Protein AF-G9KKZ5-F1 (afdb_monomer_lite)

Sequence (84 aa):
MERVVLSMQDPDQGVRTRSQRLFITVIPHTAAGGDVVAWLIRKYCISDEEALHLGTLLVQHGYLYPLREPRSLQLWPDDTPYRF

Organism: Mustela putorius furo (NCBI:txid9669)

pLDDT: mean 95.26, std 3.37, range [80.56, 98.5]

Radius of gyration: 12.13 Å; chains: 1; bounding box: 28×21×32 Å

Foldseek 3Di:
DVVLLVQLPDPPLHQDFAWDDDPPDIDGGWGFLLSQLVSQCVVPVDDSVVSQVVSLVCLLVPVKAFPPDRPPSGRDSGRTIIHD

Structure (mmCIF, N/CA/C/O backbone):
data_AF-G9KKZ5-F1
#
_entry.id   AF-G9KKZ5-F1
#
loop_
_atom_site.group_PDB
_atom_site.id
_atom_site.type_symbol
_atom_site.label_atom_id
_atom_site.label_alt_id
_atom_site.label_comp_id
_atom_site.label_asym_id
_atom_site.label_entity_id
_atom_site.label_seq_id
_atom_site.pdbx_PDB_ins_code
_atom_site.Cartn_x
_atom_site.Cartn_y
_atom_site.Cartn_z
_atom_site.occupancy
_atom_site.B_iso_or_equiv
_atom_site.auth_seq_id
_atom_site.auth_comp_id
_atom_site.auth_asym_id
_atom_site.auth_atom_id
_atom_site.pdbx_PDB_model_num
ATOM 1 N N . MET A 1 1 ? -4.123 -12.046 5.881 1.00 84.50 1 MET A N 1
ATOM 2 C CA . MET A 1 1 ? -3.698 -10.753 5.295 1.00 84.50 1 MET A CA 1
ATOM 3 C C . MET A 1 1 ? -4.025 -10.668 3.807 1.00 84.50 1 MET A C 1
ATOM 5 O O . MET A 1 1 ? -4.416 -9.603 3.360 1.00 84.50 1 MET A O 1
ATOM 9 N N . GLU A 1 2 ? -4.000 -11.779 3.066 1.00 94.12 2 GLU A N 1
ATOM 10 C CA . GLU A 1 2 ? -4.333 -11.854 1.626 1.00 94.12 2 GLU A CA 1
ATOM 11 C C . GLU A 1 2 ? -5.609 -11.101 1.213 1.00 94.12 2 GLU A C 1
ATOM 13 O O . GLU A 1 2 ? -5.578 -10.308 0.282 1.00 94.12 2 GLU A O 1
ATOM 18 N N . ARG A 1 3 ? -6.729 -11.267 1.935 1.00 95.06 3 ARG A N 1
ATOM 19 C CA . ARG A 1 3 ? -7.985 -10.549 1.623 1.00 95.06 3 ARG A CA 1
ATOM 20 C C . ARG A 1 3 ? -7.861 -9.024 1.707 1.00 95.06 3 ARG A C 1
ATOM 22 O O . ARG A 1 3 ? -8.550 -8.319 0.972 1.00 95.06 3 ARG A O 1
ATOM 29 N N . VAL A 1 4 ? -7.010 -8.526 2.605 1.00 94.62 4 VAL A N 1
ATOM 30 C CA . VAL A 1 4 ? -6.717 -7.091 2.728 1.00 94.62 4 VAL A CA 1
ATOM 31 C C . VAL A 1 4 ? -5.989 -6.633 1.473 1.00 94.62 4 VAL A C 1
ATOM 33 O O . VAL A 1 4 ? -6.439 -5.702 0.823 1.00 94.62 4 VAL A O 1
ATOM 36 N N . VAL A 1 5 ? -4.941 -7.354 1.076 1.00 95.81 5 VAL A N 1
ATOM 37 C CA . VAL A 1 5 ? -4.118 -7.037 -0.100 1.00 95.81 5 VAL A CA 1
ATOM 38 C C . VAL A 1 5 ? -4.932 -7.087 -1.390 1.00 95.81 5 VAL A C 1
ATOM 40 O O . VAL A 1 5 ? -4.859 -6.159 -2.186 1.00 95.81 5 VAL A O 1
ATOM 43 N N . LEU A 1 6 ? -5.792 -8.094 -1.556 1.00 96.06 6 LEU A N 1
ATOM 44 C CA . LEU A 1 6 ? -6.728 -8.152 -2.683 1.00 96.06 6 LEU A CA 1
ATOM 45 C C . LEU A 1 6 ? -7.661 -6.933 -2.715 1.00 96.06 6 LEU A C 1
ATOM 47 O O . LEU A 1 6 ? -7.924 -6.392 -3.781 1.00 96.06 6 LEU A O 1
ATOM 51 N N . SER A 1 7 ? -8.120 -6.459 -1.552 1.00 97.12 7 SER A N 1
ATOM 52 C CA . SER A 1 7 ? -8.938 -5.239 -1.464 1.00 97.12 7 SER A CA 1
ATOM 53 C C . SER A 1 7 ? -8.128 -3.971 -1.751 1.00 97.12 7 SER A C 1
ATOM 55 O O . SER A 1 7 ? -8.666 -3.007 -2.283 1.00 97.12 7 SER A O 1
ATOM 57 N N . MET A 1 8 ? -6.840 -3.958 -1.401 1.00 97.19 8 MET A N 1
ATOM 58 C CA . MET A 1 8 ? -5.919 -2.858 -1.701 1.00 97.19 8 MET A CA 1
ATOM 59 C C . MET A 1 8 ? -5.581 -2.775 -3.193 1.00 97.19 8 MET A C 1
ATOM 61 O O . MET A 1 8 ? -5.241 -1.697 -3.668 1.00 97.19 8 MET A O 1
ATOM 65 N N . GLN A 1 9 ? -5.679 -3.885 -3.925 1.00 95.38 9 GLN A N 1
ATOM 66 C CA . GLN A 1 9 ? -5.455 -3.961 -5.372 1.00 95.38 9 GLN A CA 1
ATOM 67 C C . GLN A 1 9 ? -6.728 -3.728 -6.201 1.00 95.38 9 GLN A C 1
ATOM 69 O O . GLN A 1 9 ? -6.665 -3.779 -7.430 1.00 95.38 9 GLN A O 1
ATOM 74 N N . ASP A 1 10 ? -7.871 -3.481 -5.556 1.00 96.19 10 ASP A N 1
ATOM 75 C CA . ASP A 1 10 ? -9.127 -3.208 -6.249 1.00 96.19 10 ASP A CA 1
ATOM 76 C C . ASP A 1 10 ? -8.988 -1.969 -7.165 1.00 96.19 10 ASP A C 1
ATOM 78 O O . ASP A 1 10 ? -8.482 -0.934 -6.717 1.00 96.19 10 ASP A O 1
ATOM 82 N N . PRO A 1 11 ? -9.402 -2.043 -8.443 1.00 93.06 11 PRO A N 1
ATOM 83 C CA . PRO A 1 11 ? -9.172 -0.968 -9.409 1.00 93.06 11 PRO A CA 1
ATOM 84 C C . PRO A 1 11 ? -9.943 0.320 -9.089 1.00 93.06 11 PRO A C 1
ATOM 86 O O . PRO A 1 11 ? -9.487 1.401 -9.463 1.00 93.06 11 PRO A O 1
ATOM 89 N N . ASP A 1 12 ? -11.075 0.215 -8.389 1.00 94.06 12 ASP A N 1
ATOM 90 C CA . ASP A 1 12 ? -11.981 1.336 -8.131 1.00 94.06 12 ASP A CA 1
ATOM 91 C C . ASP A 1 12 ? -11.898 1.822 -6.677 1.00 94.06 12 ASP A C 1
ATOM 93 O O . ASP A 1 12 ? -12.039 3.014 -6.388 1.00 94.06 12 ASP A O 1
ATOM 97 N N . GLN A 1 13 ? -11.672 0.900 -5.741 1.00 94.81 13 GLN A N 1
ATOM 98 C CA . GLN A 1 13 ? -11.696 1.140 -4.299 1.00 94.81 13 GLN A CA 1
ATOM 99 C C . GLN A 1 13 ? -10.367 0.861 -3.596 1.00 94.81 13 GLN A C 1
ATOM 101 O O . GLN A 1 13 ? -10.312 1.005 -2.373 1.00 94.81 13 GLN A O 1
ATOM 106 N N . GLY A 1 14 ? -9.322 0.450 -4.316 1.00 96.56 14 GLY A N 1
ATOM 107 C CA . GLY A 1 14 ? -8.017 0.099 -3.763 1.00 96.56 14 GLY A CA 1
ATOM 108 C C . GLY A 1 14 ? -7.117 1.294 -3.445 1.00 96.56 14 GLY 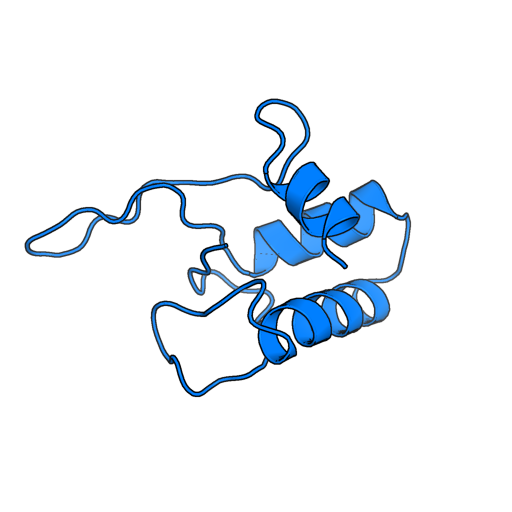A C 1
ATOM 109 O O . GLY A 1 14 ? -7.523 2.461 -3.458 1.00 96.56 14 GLY A O 1
ATOM 110 N N . VAL A 1 15 ? -5.862 0.988 -3.124 1.00 97.75 15 VAL A N 1
ATOM 111 C CA . VAL A 1 15 ? -4.817 1.986 -2.892 1.00 97.75 15 VAL A CA 1
ATOM 112 C C . VAL A 1 15 ? -4.486 2.662 -4.215 1.00 97.75 15 VAL A C 1
ATOM 114 O O . VAL A 1 15 ? -4.332 2.012 -5.250 1.00 97.75 15 VAL A O 1
ATOM 117 N N . ARG A 1 16 ? -4.330 3.987 -4.187 1.00 95.25 16 ARG A N 1
ATOM 118 C CA . ARG A 1 16 ? -3.919 4.737 -5.371 1.00 95.25 16 ARG A CA 1
ATOM 119 C C . ARG A 1 16 ? -2.533 4.272 -5.817 1.00 95.25 16 ARG A C 1
ATOM 121 O O . ARG A 1 16 ? -1.577 4.325 -5.049 1.00 95.25 16 ARG A O 1
ATOM 128 N N . THR A 1 17 ? -2.422 3.862 -7.077 1.00 94.88 17 THR A N 1
ATOM 129 C CA . THR A 1 17 ? -1.138 3.491 -7.677 1.00 94.88 17 THR A CA 1
ATOM 130 C C . THR A 1 17 ? -0.756 4.436 -8.808 1.00 94.88 17 THR A C 1
ATOM 132 O O . THR A 1 17 ? -1.604 5.024 -9.481 1.00 94.88 17 THR A O 1
ATOM 135 N N . ARG A 1 18 ? 0.550 4.609 -9.008 1.00 92.75 18 ARG A N 1
ATOM 136 C CA . ARG A 1 18 ? 1.145 5.452 -10.049 1.00 92.75 18 ARG A CA 1
ATOM 137 C C . ARG A 1 18 ? 2.324 4.749 -10.707 1.00 92.75 18 ARG A C 1
ATOM 139 O O . ARG A 1 18 ? 2.932 3.845 -10.134 1.00 92.75 18 ARG A O 1
ATOM 146 N N . SER A 1 19 ? 2.656 5.171 -11.923 1.00 94.38 19 SER A N 1
ATOM 147 C CA . SER A 1 19 ? 3.897 4.747 -12.572 1.00 94.38 19 SER A CA 1
ATOM 148 C C . SER A 1 19 ? 5.057 5.588 -12.049 1.00 94.38 19 SER A C 1
ATOM 150 O O . SER A 1 19 ? 5.048 6.811 -12.188 1.00 94.38 19 SER A O 1
ATOM 152 N N . GLN A 1 20 ? 6.061 4.944 -11.461 1.00 92.69 20 GLN A N 1
ATOM 153 C CA . GLN A 1 20 ? 7.288 5.600 -11.034 1.00 92.69 20 GLN A CA 1
ATOM 154 C C . GLN A 1 20 ? 8.272 5.645 -12.202 1.00 92.69 20 GLN A C 1
ATOM 156 O O . GLN A 1 20 ? 8.752 4.615 -12.676 1.00 92.69 20 GLN A O 1
ATOM 161 N N . ARG A 1 21 ? 8.600 6.851 -12.663 1.00 91.88 21 ARG A N 1
ATOM 162 C CA . ARG A 1 21 ? 9.577 7.058 -13.734 1.00 91.88 21 ARG A CA 1
ATOM 163 C C . ARG A 1 21 ? 10.984 7.160 -13.147 1.00 91.88 21 ARG A C 1
ATOM 165 O O . ARG A 1 21 ? 11.248 8.028 -12.321 1.00 91.88 21 ARG A O 1
ATOM 172 N N . LEU A 1 22 ? 11.871 6.269 -13.573 1.00 89.81 22 LEU A N 1
ATOM 173 C CA . LEU A 1 22 ? 13.305 6.304 -13.290 1.00 89.81 22 LEU A CA 1
ATOM 174 C C . LEU A 1 22 ? 14.058 6.810 -14.529 1.00 89.81 22 LEU A C 1
ATOM 176 O O . LEU A 1 22 ? 13.460 7.059 -15.575 1.00 89.81 22 LEU A O 1
ATOM 180 N N . PHE A 1 23 ? 15.380 6.961 -14.418 1.00 92.06 23 PHE A N 1
ATOM 181 C CA . PHE A 1 23 ? 16.206 7.500 -15.505 1.00 92.06 23 PHE A CA 1
ATOM 182 C C . PHE A 1 23 ? 16.141 6.652 -16.790 1.00 92.06 23 PHE A C 1
ATOM 184 O O . PHE A 1 23 ? 16.059 7.202 -17.881 1.00 92.06 23 PHE A O 1
ATOM 191 N N . ILE A 1 24 ? 16.140 5.319 -16.657 1.00 94.75 24 ILE A N 1
ATOM 192 C CA . ILE A 1 24 ? 16.197 4.378 -17.796 1.00 94.75 24 ILE A CA 1
ATOM 193 C C . ILE A 1 24 ? 14.875 3.619 -17.987 1.00 94.75 24 ILE A C 1
ATOM 195 O O . ILE A 1 24 ? 14.565 3.174 -19.086 1.00 94.7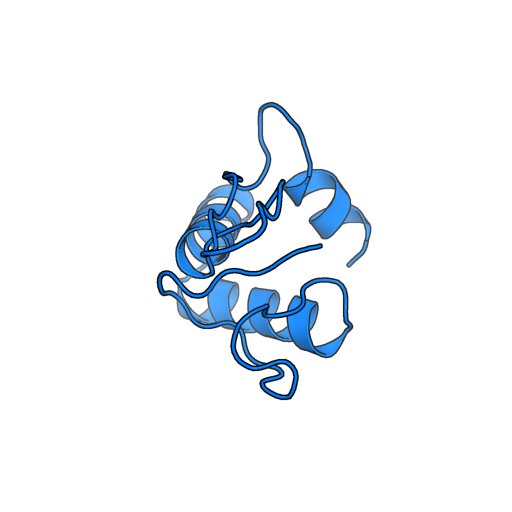5 24 ILE A O 1
ATOM 199 N N . THR A 1 25 ? 14.086 3.455 -16.923 1.00 94.56 25 THR A N 1
ATOM 200 C CA . THR A 1 25 ? 12.915 2.568 -16.913 1.00 94.56 25 THR A CA 1
ATOM 201 C C . THR A 1 25 ? 11.730 3.189 -16.179 1.00 94.56 25 THR A C 1
ATOM 203 O O . THR A 1 25 ? 11.872 4.182 -15.467 1.00 94.56 25 THR A O 1
ATOM 206 N N . VAL A 1 26 ? 10.550 2.596 -16.340 1.00 95.25 26 VAL A N 1
ATOM 207 C CA . VAL A 1 26 ? 9.329 2.951 -15.612 1.00 95.25 26 VAL A CA 1
ATOM 208 C C . VAL A 1 26 ? 8.873 1.732 -14.825 1.00 95.25 26 VAL A C 1
ATOM 210 O O . VAL A 1 26 ? 8.745 0.645 -15.383 1.00 95.25 26 VAL A O 1
ATOM 213 N N . ILE A 1 27 ? 8.606 1.918 -13.535 1.00 94.06 27 ILE A N 1
ATOM 214 C CA . ILE A 1 27 ? 8.013 0.890 -12.684 1.00 94.06 27 ILE A CA 1
ATOM 215 C C . ILE A 1 27 ? 6.510 1.180 -12.586 1.00 94.06 27 ILE A C 1
ATOM 217 O O . ILE A 1 27 ? 6.130 2.198 -12.002 1.00 94.06 27 ILE A O 1
ATOM 221 N N . PRO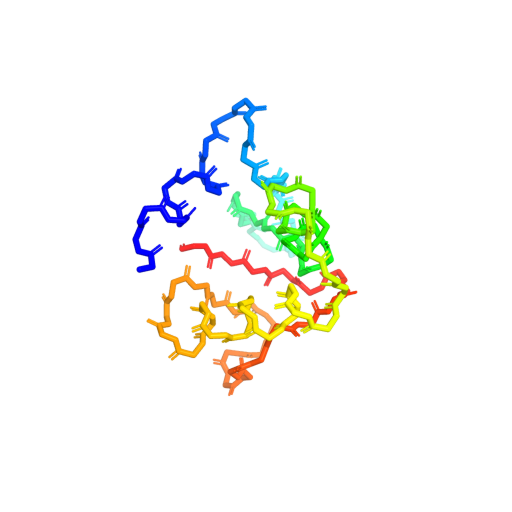 A 1 28 ? 5.638 0.341 -13.167 1.00 94.44 28 PRO A N 1
ATOM 222 C CA . PRO A 1 28 ? 4.197 0.527 -13.059 1.00 94.44 28 PRO A CA 1
ATOM 223 C C . PRO A 1 28 ? 3.684 0.091 -11.677 1.00 94.44 28 PRO A C 1
ATOM 225 O O . PRO A 1 28 ? 4.339 -0.679 -10.973 1.00 94.44 28 PRO A O 1
ATOM 228 N N . HIS A 1 29 ? 2.478 0.542 -11.326 1.00 93.75 29 HIS A N 1
ATOM 229 C CA . HIS A 1 29 ? 1.726 0.103 -10.139 1.00 93.75 29 HIS A CA 1
ATOM 230 C C . HIS A 1 29 ? 2.470 0.267 -8.803 1.00 93.75 29 HIS A C 1
ATOM 232 O O . HIS A 1 29 ? 2.482 -0.633 -7.967 1.00 93.75 29 HIS A O 1
ATOM 238 N N . THR A 1 30 ? 3.090 1.428 -8.600 1.00 96.38 30 THR A N 1
ATOM 239 C CA . THR A 1 30 ? 3.711 1.797 -7.319 1.00 96.38 30 THR A CA 1
ATOM 240 C C . THR A 1 30 ? 2.714 2.537 -6.436 1.00 96.38 30 THR A C 1
ATOM 242 O O . THR A 1 30 ? 1.995 3.407 -6.928 1.00 96.38 30 THR A O 1
ATOM 245 N N . ALA A 1 31 ? 2.672 2.214 -5.148 1.00 97.12 31 ALA A N 1
ATOM 246 C CA . ALA A 1 31 ? 1.888 2.929 -4.145 1.00 97.12 31 ALA A CA 1
ATOM 247 C C . ALA A 1 31 ? 2.824 3.754 -3.255 1.00 97.12 31 ALA A C 1
ATOM 249 O O . ALA A 1 31 ? 3.886 3.266 -2.872 1.00 97.12 31 ALA A O 1
ATOM 250 N N . ALA A 1 32 ? 2.456 4.992 -2.918 1.00 97.06 32 ALA A N 1
ATOM 251 C CA . ALA A 1 32 ? 3.173 5.726 -1.877 1.00 97.06 32 ALA A CA 1
ATOM 252 C C . ALA A 1 32 ? 2.816 5.143 -0.504 1.00 97.06 32 ALA A C 1
ATOM 254 O O . ALA A 1 32 ? 1.665 4.764 -0.274 1.00 97.06 32 ALA A O 1
ATOM 255 N N . GLY A 1 33 ? 3.772 5.089 0.42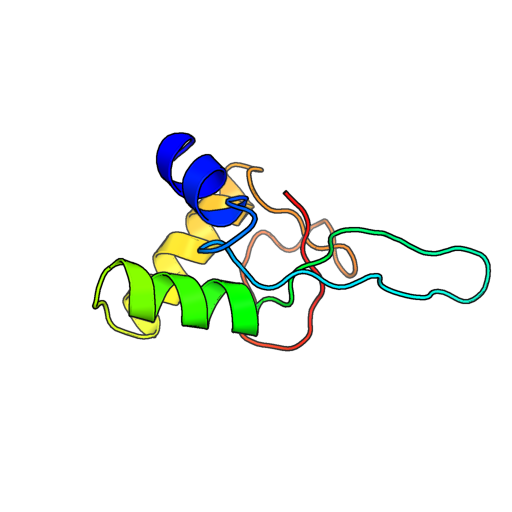1 1.00 97.19 33 GLY A N 1
ATOM 256 C CA . GLY A 1 33 ? 3.507 4.596 1.772 1.00 97.19 33 GLY A CA 1
ATOM 257 C C . GLY A 1 33 ? 2.425 5.410 2.494 1.00 97.19 33 GLY A C 1
ATOM 258 O O . GLY A 1 33 ? 1.539 4.833 3.121 1.00 97.19 33 GLY A O 1
ATOM 259 N N . GLY A 1 34 ? 2.396 6.731 2.292 1.00 97.75 34 GLY A N 1
ATOM 260 C CA . GLY A 1 34 ? 1.305 7.590 2.765 1.00 97.75 34 GLY A CA 1
ATOM 261 C C . GLY A 1 34 ? -0.069 7.235 2.176 1.00 97.75 34 GLY A C 1
ATOM 262 O O . GLY A 1 34 ? -1.055 7.208 2.910 1.00 97.75 34 GLY A O 1
ATOM 263 N N . ASP A 1 35 ? -0.145 6.885 0.885 1.00 98.12 35 ASP A N 1
ATOM 264 C CA . ASP A 1 35 ? -1.401 6.455 0.246 1.00 98.12 35 ASP A CA 1
ATOM 265 C C . ASP A 1 35 ? -1.896 5.115 0.824 1.00 98.12 35 ASP A C 1
ATOM 267 O O . ASP A 1 35 ? -3.102 4.918 0.989 1.00 98.12 35 ASP A O 1
ATOM 271 N N . VAL A 1 36 ? -0.978 4.201 1.171 1.00 98.06 36 VAL A N 1
ATOM 272 C CA . VAL A 1 36 ? -1.302 2.934 1.850 1.00 98.06 36 VAL A CA 1
ATOM 273 C C . VAL A 1 36 ? -1.902 3.196 3.232 1.00 98.06 36 VAL A C 1
ATOM 275 O O . VAL A 1 36 ? -2.962 2.654 3.547 1.00 98.06 36 VAL A O 1
ATOM 278 N N . VAL A 1 37 ? -1.258 4.041 4.044 1.00 98.25 37 VAL A N 1
ATOM 279 C CA . VAL A 1 37 ? -1.748 4.386 5.390 1.00 98.25 37 VAL A CA 1
ATOM 280 C C . VAL A 1 37 ? -3.113 5.066 5.306 1.00 98.25 37 VAL A C 1
ATOM 282 O O . VAL A 1 37 ? -4.059 4.620 5.953 1.00 98.25 37 VAL A O 1
ATOM 285 N N . ALA A 1 38 ? -3.261 6.074 4.443 1.00 98.19 38 ALA A N 1
ATOM 286 C CA . ALA A 1 38 ? -4.523 6.787 4.258 1.00 98.19 38 ALA A CA 1
ATOM 287 C C . ALA A 1 38 ? -5.669 5.853 3.829 1.00 98.19 38 ALA A C 1
ATOM 289 O O . ALA A 1 38 ? -6.807 5.994 4.288 1.00 98.19 38 ALA A O 1
ATOM 290 N N . TRP A 1 39 ? -5.378 4.871 2.969 1.00 98.25 39 TRP A N 1
ATOM 291 C CA . TRP A 1 39 ? -6.360 3.871 2.566 1.00 98.25 39 TRP A CA 1
ATOM 292 C C . TRP A 1 39 ? -6.789 2.978 3.734 1.00 98.25 39 TRP A C 1
ATOM 294 O O . TRP A 1 39 ? -7.984 2.741 3.903 1.00 98.25 39 TRP A O 1
ATOM 304 N N . LEU A 1 40 ? -5.844 2.519 4.561 1.00 98.25 40 LEU A N 1
ATOM 305 C CA . LEU A 1 40 ? -6.127 1.678 5.729 1.00 98.25 40 LEU A CA 1
ATOM 306 C C . LEU A 1 40 ? -7.001 2.400 6.760 1.00 98.25 40 LEU A C 1
ATOM 308 O O . LEU A 1 40 ? -8.011 1.836 7.188 1.00 98.25 40 LEU A O 1
ATOM 312 N N . ILE A 1 41 ? -6.668 3.656 7.080 1.00 98.44 41 ILE A N 1
ATOM 313 C CA . ILE A 1 41 ? -7.469 4.524 7.960 1.00 98.44 41 ILE A CA 1
ATOM 314 C C . ILE A 1 41 ? -8.904 4.598 7.436 1.00 98.44 41 ILE A C 1
ATOM 316 O O . ILE A 1 41 ? -9.854 4.312 8.162 1.00 98.44 41 ILE A O 1
ATOM 320 N N . ARG A 1 42 ? -9.082 4.916 6.147 1.00 98.06 42 ARG A N 1
ATOM 321 C CA . ARG A 1 42 ? -10.414 5.063 5.547 1.00 98.06 42 ARG A CA 1
ATOM 322 C C . ARG A 1 42 ? -11.184 3.743 5.469 1.00 98.06 42 ARG A C 1
ATOM 324 O O . ARG A 1 42 ? -12.396 3.742 5.672 1.00 98.06 42 ARG A O 1
ATOM 331 N N . LYS A 1 43 ? -10.520 2.636 5.128 1.00 97.50 43 LYS A N 1
ATOM 332 C CA . LYS A 1 43 ? -11.167 1.332 4.918 1.00 97.50 43 LYS A CA 1
ATOM 333 C C . LYS A 1 43 ? -11.656 0.720 6.226 1.00 97.50 43 LYS A C 1
ATOM 335 O O . LYS A 1 43 ? -12.725 0.112 6.234 1.00 97.50 43 LYS A O 1
ATOM 340 N N . TYR A 1 44 ? -10.870 0.860 7.291 1.00 97.44 44 TYR A N 1
ATOM 341 C CA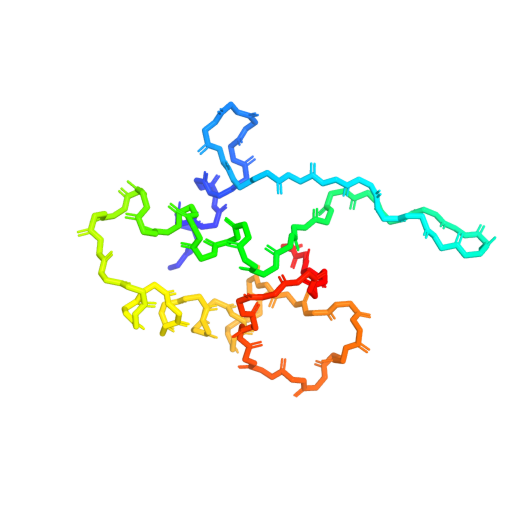 . TYR A 1 44 ? -11.125 0.207 8.574 1.00 97.44 44 TYR A CA 1
ATOM 342 C C . TYR A 1 44 ? -11.602 1.161 9.675 1.00 97.44 44 TYR A C 1
ATOM 344 O O . TYR A 1 44 ? -12.027 0.679 10.718 1.00 97.44 44 TYR A O 1
ATOM 352 N N . CYS A 1 45 ? -11.599 2.477 9.433 1.00 97.81 45 CYS A N 1
ATOM 353 C CA . CYS A 1 45 ? -11.950 3.508 10.415 1.00 97.81 45 CYS A CA 1
ATOM 354 C C . CYS A 1 45 ? -11.104 3.402 11.700 1.00 97.81 45 CYS A C 1
ATOM 356 O O . CYS A 1 45 ? -11.637 3.396 12.808 1.00 97.81 45 CYS A O 1
ATOM 358 N N . ILE A 1 46 ? -9.785 3.289 11.523 1.00 98.19 46 ILE A N 1
ATOM 359 C CA . ILE A 1 46 ? -8.776 3.094 12.582 1.00 98.19 46 ILE A CA 1
ATOM 360 C C . ILE A 1 46 ? -7.866 4.320 12.720 1.00 98.19 46 ILE A C 1
ATOM 362 O O . ILE A 1 46 ? -7.861 5.171 11.828 1.00 98.19 46 ILE A O 1
ATOM 366 N N . SER A 1 47 ? -7.100 4.413 13.812 1.00 98.50 47 SER A N 1
ATOM 367 C CA . SER A 1 47 ? -6.153 5.523 14.012 1.00 98.50 47 SER A CA 1
ATOM 368 C C . SER A 1 47 ? -4.946 5.451 13.067 1.00 98.50 47 SER A C 1
ATOM 370 O O . SER A 1 47 ? -4.664 4.409 12.465 1.00 98.50 47 SER A O 1
ATOM 372 N N . ASP A 1 48 ? -4.199 6.552 12.955 1.00 97.69 48 ASP A N 1
ATOM 373 C CA . ASP A 1 48 ? -2.934 6.598 12.217 1.00 97.69 48 ASP A CA 1
ATOM 374 C C . ASP A 1 48 ? -1.921 5.568 12.743 1.00 97.69 48 ASP A C 1
ATOM 376 O O . ASP A 1 48 ? -1.272 4.879 11.953 1.00 97.69 48 ASP A O 1
ATOM 380 N N . GLU A 1 49 ? -1.810 5.404 14.066 1.00 97.94 49 GLU A N 1
ATOM 381 C CA . GLU A 1 49 ? -0.902 4.430 14.681 1.00 97.94 49 GLU A CA 1
ATOM 382 C C . GLU A 1 49 ? -1.307 2.988 14.362 1.00 97.94 49 GLU A C 1
ATOM 384 O O . GLU A 1 49 ? -0.453 2.162 14.030 1.00 97.94 49 GLU A O 1
ATOM 389 N N . GLU A 1 50 ? -2.606 2.680 14.421 1.00 98.31 50 GLU A N 1
ATOM 390 C CA . GLU A 1 50 ? -3.136 1.356 14.083 1.00 98.31 50 GLU A CA 1
ATOM 391 C C . GLU A 1 50 ? -2.936 1.037 12.596 1.00 98.31 50 GLU A C 1
ATOM 393 O O . GLU A 1 50 ? -2.510 -0.068 12.243 1.00 98.31 50 GLU A O 1
ATOM 398 N N . ALA A 1 51 ? -3.189 2.010 11.715 1.00 98.31 51 ALA A N 1
ATOM 399 C CA . ALA A 1 51 ? -2.978 1.867 10.280 1.00 98.31 51 ALA A CA 1
ATOM 400 C C . ALA A 1 51 ? -1.499 1.662 9.940 1.00 98.31 51 ALA A C 1
ATOM 402 O O . ALA A 1 51 ? -1.164 0.782 9.141 1.00 98.31 51 ALA A O 1
ATOM 403 N N . LEU A 1 52 ? -0.604 2.424 10.573 1.00 98.12 52 LEU A N 1
ATOM 404 C CA . LEU A 1 52 ? 0.837 2.280 10.390 1.00 98.12 52 LEU A CA 1
ATOM 405 C C . LEU A 1 52 ? 1.343 0.928 10.907 1.00 98.12 52 LEU A C 1
ATOM 407 O O . LEU A 1 52 ? 2.175 0.289 10.255 1.00 98.12 52 LEU A O 1
ATOM 411 N N . HIS A 1 53 ? 0.821 0.466 12.045 1.00 98.06 53 HIS A N 1
ATOM 412 C CA . HIS A 1 53 ? 1.142 -0.846 12.596 1.00 98.06 53 HIS A CA 1
ATOM 413 C C . HIS A 1 53 ? 0.710 -1.972 11.648 1.00 98.06 53 HIS A C 1
ATOM 415 O O . HIS A 1 53 ? 1.526 -2.820 11.279 1.00 98.06 53 HIS A O 1
ATOM 421 N N . LEU A 1 54 ? -0.540 -1.948 11.176 1.00 97.88 54 LEU A N 1
ATOM 422 C CA . LEU A 1 54 ? -1.058 -2.951 10.246 1.00 97.88 54 LEU A CA 1
ATOM 423 C C . LEU A 1 54 ? -0.322 -2.921 8.900 1.00 97.88 54 LEU A C 1
ATOM 425 O O . LEU A 1 54 ? 0.032 -3.970 8.363 1.00 97.88 54 LEU A O 1
ATOM 429 N N . GLY A 1 55 ? -0.040 -1.732 8.371 1.00 97.88 55 GLY A N 1
ATOM 430 C CA . GLY A 1 55 ? 0.747 -1.566 7.154 1.00 97.88 55 GLY A CA 1
ATOM 431 C C . GLY A 1 55 ? 2.181 -2.086 7.295 1.00 97.88 55 GLY A C 1
ATOM 432 O O . GLY A 1 55 ? 2.699 -2.731 6.386 1.00 97.88 55 GLY A O 1
ATOM 433 N N . THR A 1 56 ? 2.801 -1.897 8.460 1.00 97.75 56 THR A N 1
ATOM 434 C CA . THR A 1 56 ? 4.124 -2.460 8.769 1.00 97.75 56 THR A CA 1
ATOM 435 C C . THR A 1 56 ? 4.096 -3.988 8.805 1.00 97.75 56 THR A C 1
ATOM 437 O O . THR A 1 56 ? 4.995 -4.617 8.249 1.00 97.75 56 THR A O 1
ATOM 440 N N . LEU A 1 57 ? 3.044 -4.604 9.355 1.00 97.94 57 LEU A N 1
ATOM 441 C CA . LEU A 1 57 ? 2.871 -6.061 9.301 1.00 97.94 57 LEU A CA 1
ATOM 442 C C . LEU A 1 57 ? 2.774 -6.572 7.854 1.00 97.94 57 LEU A C 1
ATOM 444 O O . LEU A 1 57 ? 3.381 -7.590 7.525 1.00 97.94 57 LEU A O 1
ATOM 448 N N . LEU A 1 58 ? 2.076 -5.858 6.961 1.00 97.44 58 LEU A N 1
ATOM 449 C CA . LEU A 1 58 ? 2.021 -6.224 5.538 1.00 97.44 58 LEU A CA 1
ATOM 450 C C . LEU A 1 58 ? 3.416 -6.231 4.893 1.00 97.44 58 LEU A C 1
ATOM 452 O O . LEU A 1 58 ? 3.719 -7.145 4.124 1.00 97.44 58 LEU A O 1
ATOM 456 N N . VAL A 1 59 ? 4.270 -5.260 5.238 1.00 96.94 59 VAL A N 1
ATOM 457 C CA . VAL A 1 59 ? 5.661 -5.207 4.760 1.00 96.94 59 VAL A CA 1
ATOM 458 C C . VAL A 1 59 ? 6.488 -6.363 5.328 1.00 96.94 59 VAL A C 1
ATOM 460 O O . VAL A 1 59 ? 7.173 -7.063 4.586 1.00 96.94 59 VAL A O 1
ATOM 463 N N . GLN A 1 60 ? 6.390 -6.622 6.634 1.00 96.75 60 GLN A N 1
ATOM 464 C CA . GLN A 1 60 ? 7.130 -7.699 7.306 1.00 96.75 60 GLN A CA 1
ATOM 465 C C . GLN A 1 60 ? 6.777 -9.092 6.775 1.00 96.75 60 GLN A C 1
ATOM 467 O O . GLN A 1 60 ? 7.637 -9.969 6.720 1.00 96.75 60 GLN A O 1
ATOM 472 N N . HIS A 1 61 ? 5.526 -9.291 6.361 1.00 95.94 61 HIS A N 1
ATOM 473 C CA . HIS A 1 61 ? 5.061 -10.540 5.763 1.00 95.94 61 HIS A CA 1
ATOM 474 C C . HIS A 1 61 ? 5.258 -10.615 4.240 1.00 95.94 61 HIS A C 1
ATOM 476 O O . HIS A 1 61 ? 4.878 -11.617 3.637 1.00 95.94 61 HIS A O 1
ATOM 482 N N . GLY A 1 62 ? 5.853 -9.594 3.615 1.00 94.69 62 GLY A N 1
ATOM 483 C CA . GLY A 1 62 ? 6.196 -9.602 2.191 1.00 94.69 62 GLY A CA 1
ATOM 484 C C . GLY A 1 62 ? 5.025 -9.358 1.237 1.00 94.69 62 GLY A C 1
ATOM 485 O O . GLY A 1 62 ? 5.173 -9.585 0.043 1.00 94.69 62 GLY A O 1
ATOM 486 N N . TYR A 1 63 ? 3.880 -8.884 1.736 1.00 96.50 63 TYR A N 1
ATOM 487 C CA . TYR A 1 63 ? 2.758 -8.448 0.891 1.00 96.50 63 TYR A CA 1
ATOM 488 C C . TYR A 1 63 ? 2.960 -7.053 0.298 1.00 96.50 63 TYR A C 1
ATOM 490 O O . TYR A 1 63 ? 2.236 -6.649 -0.606 1.00 96.50 63 TYR A O 1
ATOM 498 N N . LEU A 1 64 ? 3.885 -6.292 0.877 1.00 95.50 64 LEU A N 1
ATOM 499 C CA . LEU A 1 64 ? 4.353 -5.008 0.390 1.00 95.50 64 LEU A CA 1
ATOM 500 C C . LEU A 1 64 ? 5.871 -4.994 0.507 1.00 95.50 64 LEU A C 1
ATOM 502 O O . LEU A 1 64 ? 6.414 -5.423 1.523 1.00 95.50 64 LEU A O 1
ATOM 506 N N . TYR A 1 65 ? 6.566 -4.459 -0.487 1.00 95.31 65 TYR A N 1
ATOM 507 C CA . TYR A 1 65 ? 8.011 -4.270 -0.396 1.00 95.31 65 TYR A CA 1
ATOM 508 C C . TYR A 1 65 ? 8.426 -2.879 -0.894 1.00 95.31 65 TYR A C 1
ATOM 510 O O . TYR A 1 65 ? 7.877 -2.390 -1.888 1.00 95.31 65 TYR A O 1
ATOM 518 N N . PRO A 1 66 ? 9.368 -2.205 -0.206 1.00 95.50 66 PRO A N 1
ATOM 519 C CA . PRO A 1 66 ? 9.849 -0.890 -0.612 1.00 95.50 66 PRO A CA 1
ATOM 520 C C . PRO A 1 66 ? 10.792 -0.998 -1.816 1.00 95.50 66 PRO A C 1
ATOM 522 O O . PRO A 1 66 ? 11.644 -1.885 -1.886 1.00 95.50 66 PRO A O 1
ATOM 525 N N . LEU A 1 67 ? 10.697 -0.047 -2.747 1.00 92.81 67 LEU A N 1
ATOM 526 C CA . LEU A 1 67 ? 11.576 0.007 -3.924 1.00 92.81 67 LEU A CA 1
ATOM 527 C C . LEU A 1 67 ? 12.870 0.804 -3.684 1.00 92.81 67 LEU A C 1
ATOM 529 O O . LEU A 1 67 ? 13.819 0.655 -4.451 1.00 92.81 67 LEU A O 1
ATOM 533 N N . ARG A 1 68 ? 12.926 1.653 -2.646 1.00 87.56 68 ARG A N 1
ATOM 534 C CA . ARG A 1 68 ? 14.130 2.433 -2.285 1.00 87.56 68 ARG A CA 1
ATOM 535 C C . ARG A 1 68 ? 15.094 1.668 -1.379 1.00 87.56 68 ARG A C 1
ATOM 537 O O . ARG A 1 68 ? 16.277 1.592 -1.688 1.00 87.56 68 ARG A O 1
A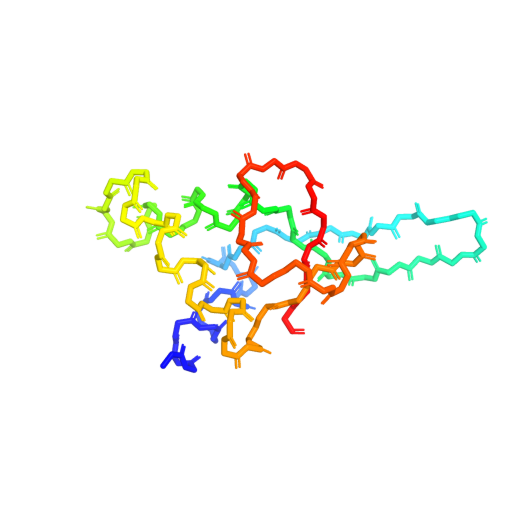TOM 544 N N . GLU A 1 69 ? 14.595 1.098 -0.284 1.00 86.94 69 GLU A N 1
ATOM 545 C CA . GLU A 1 69 ? 15.412 0.418 0.731 1.00 86.94 69 GLU A CA 1
ATOM 546 C C . GLU A 1 69 ? 14.847 -0.974 1.047 1.00 86.94 69 GLU A C 1
ATOM 548 O O . GLU A 1 69 ? 14.125 -1.139 2.028 1.00 86.94 69 GLU A O 1
ATOM 553 N N . PRO A 1 70 ? 15.186 -2.009 0.252 1.00 80.56 70 PRO A N 1
ATOM 554 C CA . PRO A 1 70 ? 14.560 -3.335 0.339 1.00 80.56 70 PRO A CA 1
ATOM 555 C C . PRO A 1 70 ? 14.707 -4.051 1.690 1.00 80.56 70 PRO A C 1
ATOM 557 O O . PRO A 1 70 ? 13.982 -4.999 1.967 1.00 80.56 70 PRO A O 1
ATOM 560 N N . ARG A 1 71 ? 15.670 -3.636 2.525 1.00 84.19 71 ARG A N 1
ATOM 561 C CA . ARG A 1 71 ? 15.904 -4.207 3.864 1.00 84.19 71 ARG A CA 1
ATOM 562 C C . ARG A 1 71 ? 15.066 -3.540 4.957 1.00 84.19 71 ARG A C 1
ATOM 564 O O . ARG A 1 71 ? 15.058 -4.026 6.084 1.00 84.19 71 ARG A O 1
ATOM 571 N N . SER A 1 72 ? 14.391 -2.435 4.645 1.00 89.06 72 SER A N 1
ATOM 572 C CA . SER A 1 72 ? 13.499 -1.757 5.578 1.00 89.06 72 SER A CA 1
ATOM 573 C C . SER A 1 72 ? 12.178 -2.521 5.650 1.00 89.06 72 SER A C 1
ATOM 575 O O . SER A 1 72 ? 11.367 -2.470 4.729 1.00 89.06 72 SER A O 1
ATOM 577 N N . LEU A 1 73 ? 11.962 -3.255 6.744 1.00 92.12 73 LEU A N 1
ATOM 578 C CA . LEU A 1 73 ? 10.727 -4.011 6.988 1.00 92.12 73 LEU A CA 1
ATOM 579 C C . LEU A 1 73 ? 9.668 -3.164 7.713 1.00 92.12 73 LEU A C 1
ATOM 581 O O . LEU A 1 73 ? 8.947 -3.658 8.578 1.00 92.12 73 LEU A O 1
ATOM 585 N N . GLN A 1 74 ? 9.616 -1.871 7.395 1.00 95.38 74 GLN A N 1
ATOM 586 C CA . GLN A 1 74 ? 8.694 -0.909 7.986 1.00 95.38 74 GLN A CA 1
ATOM 587 C C . GLN A 1 74 ? 7.976 -0.120 6.890 1.00 95.38 74 GLN A C 1
ATOM 589 O O . GLN A 1 74 ? 8.547 0.190 5.838 1.00 95.38 74 GLN A O 1
ATOM 594 N N . LEU A 1 75 ? 6.703 0.196 7.137 1.00 96.88 75 LEU A N 1
ATOM 595 C CA . LEU A 1 75 ? 5.964 1.130 6.299 1.00 96.88 75 LEU A CA 1
ATOM 596 C C . LEU A 1 75 ? 6.303 2.563 6.725 1.00 96.88 75 LEU A C 1
ATOM 598 O O . LEU A 1 75 ? 6.169 2.908 7.897 1.00 96.88 75 LEU A O 1
ATOM 602 N N . TRP A 1 76 ? 6.716 3.394 5.774 1.00 96.38 76 TRP A N 1
ATOM 603 C CA . TRP A 1 76 ? 6.944 4.820 5.982 1.00 96.38 76 TRP A CA 1
ATOM 604 C C . TRP A 1 76 ? 5.733 5.602 5.460 1.00 96.38 76 TRP A C 1
ATOM 606 O O . TRP A 1 76 ? 5.353 5.402 4.307 1.00 96.38 76 TRP A O 1
ATOM 616 N N . PRO A 1 77 ? 5.098 6.475 6.266 1.00 96.25 77 PRO A N 1
ATOM 617 C CA . PRO A 1 77 ? 3.932 7.256 5.849 1.00 96.25 77 PRO A CA 1
ATOM 618 C C . PRO A 1 77 ? 4.348 8.479 5.007 1.00 96.25 77 PRO A C 1
ATOM 620 O O . PRO A 1 77 ? 3.961 9.609 5.288 1.00 96.25 77 PRO A O 1
ATOM 623 N N . ASP A 1 78 ? 5.181 8.263 3.991 1.00 95.25 78 ASP A N 1
ATOM 624 C CA . ASP A 1 78 ? 5.736 9.290 3.112 1.00 95.25 78 ASP A CA 1
ATOM 625 C C . ASP A 1 78 ? 5.588 8.892 1.628 1.00 95.25 78 ASP A C 1
ATOM 627 O O . ASP A 1 78 ? 4.815 8.000 1.264 1.00 95.25 78 ASP A O 1
ATOM 631 N N . ASP A 1 79 ? 6.321 9.570 0.745 1.00 95.06 79 ASP A N 1
ATOM 632 C CA . ASP A 1 79 ? 6.342 9.283 -0.692 1.00 95.06 79 ASP A CA 1
ATOM 633 C C . ASP A 1 79 ? 7.202 8.064 -1.079 1.00 95.06 79 ASP A C 1
ATOM 635 O O . ASP A 1 79 ? 7.411 7.813 -2.274 1.00 95.06 79 ASP A O 1
ATOM 639 N N . THR A 1 80 ? 7.712 7.294 -0.108 1.00 94.75 80 THR A N 1
ATOM 640 C CA . THR A 1 80 ? 8.464 6.068 -0.381 1.00 94.75 80 THR A CA 1
ATOM 641 C C . THR A 1 80 ? 7.597 5.114 -1.205 1.00 94.75 80 THR A C 1
ATOM 643 O O . THR A 1 80 ? 6.472 4.803 -0.809 1.00 94.75 80 THR A O 1
ATOM 646 N N . PRO A 1 81 ? 8.083 4.657 -2.372 1.00 95.62 81 PRO A N 1
ATOM 647 C CA . PRO A 1 81 ? 7.304 3.802 -3.249 1.00 95.62 81 PRO A CA 1
ATOM 648 C C . PRO A 1 81 ? 7.377 2.340 -2.796 1.00 95.62 81 PRO A C 1
ATOM 650 O O . PRO A 1 81 ? 8.463 1.769 -2.656 1.00 95.62 81 PRO A O 1
ATOM 653 N N . TYR A 1 82 ? 6.205 1.738 -2.632 1.00 96.75 82 TYR A N 1
ATOM 654 C CA . TYR A 1 82 ? 5.983 0.330 -2.330 1.00 96.75 82 TYR A CA 1
ATOM 655 C C . TYR A 1 82 ? 5.297 -0.368 -3.501 1.00 96.75 82 TYR A C 1
ATOM 657 O O . TYR A 1 82 ? 4.631 0.261 -4.332 1.00 96.75 82 TYR A O 1
ATOM 665 N N . ARG A 1 83 ? 5.439 -1.690 -3.549 1.00 95.56 83 ARG A N 1
ATOM 666 C CA . ARG A 1 83 ? 4.720 -2.547 -4.488 1.00 95.56 83 ARG A CA 1
ATOM 667 C C . ARG A 1 83 ? 4.193 -3.788 -3.774 1.00 95.56 83 ARG A C 1
ATOM 669 O O . ARG A 1 83 ? 4.800 -4.224 -2.797 1.00 95.56 83 ARG A O 1
ATOM 676 N N . PHE A 1 84 ? 3.055 -4.278 -4.255 1.00 93.31 84 PHE A N 1
ATOM 677 C CA . PHE A 1 84 ? 2.463 -5.551 -3.852 1.00 93.31 84 PHE A CA 1
ATOM 678 C C . PHE A 1 84 ? 3.178 -6.734 -4.505 1.00 93.31 84 PHE A C 1
ATOM 680 O O . PHE A 1 84 ? 3.653 -6.558 -5.655 1.00 93.31 84 PHE A O 1
#

Secondary structure (DSSP, 8-state):
-HHHHHHHT-TTTS---EEEE-SS-EEEEEEEHHHHHHHHHHHHT--HHHHHHHHHHHHHTTSSEESS-TT--S--SSS-EEE-

InterPro domains:
  IPR000591 DEP domain [PF00610] (14-84)
  IPR000591 DEP domain [PS50186] (11-84)
  IPR000591 DEP domain [SM00049] (11-84)
  IPR036388 Winged helix-like DNA-binding domain superfamily [G3DSA:1.10.10.10] (1-84)
  IPR036390 Winged helix DNA-binding domain superfamily [SSF46785] (1-84)
  IPR047016 Regulator of G protein signaling 6/7/9/11 [PTHR45746] (1-84)